Protein AF-A0A7V1LM97-F1 (afdb_monomer)

Solvent-accessible surface area (backbone atoms only — not comparable to full-atom values): 8841 Å² total; per-residue (Å²): 133,89,56,65,65,60,53,49,49,52,47,46,51,54,52,50,49,54,53,49,52,50,49,50,52,52,53,49,50,51,46,37,63,75,76,40,51,86,74,41,59,56,48,95,75,43,63,69,56,50,53,51,49,52,51,51,48,49,51,51,52,50,50,54,51,50,44,51,70,71,70,64,38,46,67,63,53,52,56,65,37,55,78,76,45,86,55,63,68,59,51,53,49,51,53,54,51,49,54,50,52,53,52,52,51,53,47,57,52,36,51,50,42,44,51,51,28,49,54,49,24,41,35,50,62,40,64,67,62,28,51,53,42,46,50,54,30,50,49,59,51,60,81,59,57,77,76,56,61,62,59,55,50,40,50,56,64,68,78,102

Secondary structure (DSSP, 8-state):
---HHHHHHHHHHHHHHHHHHHHHHHHHHHHHHHH-GGG----S--HHHHHHHHHHHHHHHHHHHHHHHHT--HHHHHHHHHTT---HHHHHHHHHHHHHHHHHHHHHHHHHHHHHHHHHHHHH--HHHHHHHHHHHHHHHHHT---SHHHHHHHHHHH-

Structure (mmCIF, N/CA/C/O backbone):
data_AF-A0A7V1LM97-F1
#
_entry.id   AF-A0A7V1LM97-F1
#
loop_
_atom_site.group_PDB
_atom_site.id
_atom_site.type_symbol
_atom_site.label_at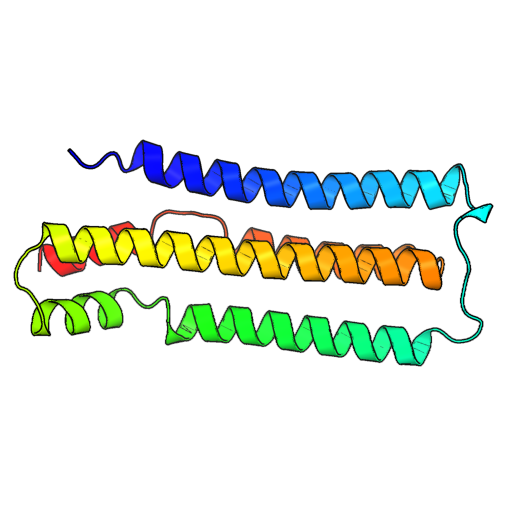om_id
_atom_site.label_alt_id
_atom_site.label_comp_id
_atom_site.label_asym_id
_atom_site.label_entity_id
_atom_site.label_seq_id
_atom_site.pdbx_PDB_ins_code
_atom_site.Cartn_x
_atom_site.Cartn_y
_atom_site.Cartn_z
_atom_site.occupancy
_atom_site.B_iso_or_equiv
_atom_site.auth_seq_id
_atom_site.auth_comp_id
_atom_site.auth_asym_id
_atom_site.auth_atom_id
_atom_site.pdbx_PDB_model_num
ATOM 1 N N . MET A 1 1 ? -9.731 12.724 25.820 1.00 49.16 1 MET A N 1
ATOM 2 C CA . MET A 1 1 ? -10.789 12.895 24.800 1.00 49.16 1 MET A CA 1
ATOM 3 C C . MET A 1 1 ? -10.269 12.288 23.500 1.00 49.16 1 MET A C 1
ATOM 5 O O . MET A 1 1 ? -9.152 12.608 23.120 1.00 49.16 1 MET A O 1
ATOM 9 N N . TYR A 1 2 ? -10.975 11.323 22.906 1.00 61.53 2 TYR A N 1
ATOM 10 C CA . TYR A 1 2 ? -10.556 10.663 21.659 1.00 61.53 2 TYR A CA 1
ATOM 11 C C . TYR A 1 2 ? -10.759 11.611 20.481 1.00 61.53 2 TYR A C 1
ATOM 13 O O . TYR A 1 2 ? -11.885 12.041 20.242 1.00 61.53 2 TYR A O 1
ATOM 21 N N . ASP A 1 3 ? -9.689 11.907 19.745 1.00 75.56 3 ASP A N 1
ATOM 22 C CA . ASP A 1 3 ? -9.786 12.684 18.514 1.00 75.56 3 ASP A CA 1
ATOM 23 C C . ASP A 1 3 ? -9.753 11.752 17.292 1.00 75.56 3 ASP A C 1
ATOM 25 O O . ASP A 1 3 ? -8.707 11.458 16.703 1.00 75.56 3 ASP A O 1
ATOM 29 N N . ARG A 1 4 ? -10.945 11.261 16.925 1.00 76.81 4 ARG A N 1
ATOM 30 C CA . ARG A 1 4 ? -11.205 10.474 15.706 1.00 76.81 4 ARG A CA 1
ATOM 31 C C . ARG A 1 4 ? -10.601 11.130 14.473 1.00 76.81 4 ARG A C 1
ATOM 33 O O . ARG A 1 4 ? -10.035 10.457 13.610 1.00 76.81 4 ARG A O 1
ATOM 40 N N . SER A 1 5 ? -10.752 12.450 14.394 1.00 81.88 5 SER A N 1
ATOM 41 C CA . SER A 1 5 ? -10.350 13.233 13.236 1.00 81.88 5 SER A CA 1
ATOM 42 C C . SER A 1 5 ? -8.830 13.227 13.090 1.00 81.88 5 SER A C 1
ATOM 44 O O . SER A 1 5 ? -8.327 12.972 11.995 1.00 81.88 5 SER A O 1
ATOM 46 N N . ALA A 1 6 ? -8.099 13.360 14.202 1.00 84.50 6 ALA A N 1
ATOM 47 C CA . ALA A 1 6 ? -6.645 13.269 14.224 1.00 84.50 6 ALA A CA 1
ATOM 48 C C . ALA A 1 6 ? -6.146 11.878 13.808 1.00 84.50 6 ALA A C 1
ATOM 50 O O . ALA A 1 6 ? -5.217 11.774 13.006 1.00 84.50 6 ALA A O 1
ATOM 51 N N . TYR A 1 7 ? -6.783 10.804 14.287 1.00 83.12 7 TYR A N 1
ATOM 52 C CA . TYR A 1 7 ? -6.413 9.436 13.910 1.00 83.12 7 TYR A CA 1
ATOM 53 C C . TYR A 1 7 ? -6.595 9.176 12.408 1.00 83.12 7 TYR A C 1
ATOM 55 O O . TYR A 1 7 ? -5.677 8.702 11.738 1.00 83.12 7 TYR A O 1
ATOM 63 N N . ILE A 1 8 ? -7.764 9.516 11.854 1.00 84.25 8 ILE A N 1
ATOM 64 C CA . ILE A 1 8 ? -8.043 9.322 10.424 1.00 84.25 8 ILE A CA 1
ATOM 65 C C . ILE A 1 8 ? -7.116 10.201 9.578 1.00 84.25 8 ILE A C 1
ATOM 67 O O . ILE A 1 8 ? -6.603 9.744 8.557 1.00 84.25 8 ILE A O 1
ATOM 71 N N . ARG A 1 9 ? -6.847 11.437 10.015 1.00 87.75 9 ARG A N 1
ATOM 72 C CA . ARG A 1 9 ? -5.894 12.334 9.352 1.00 87.75 9 ARG A CA 1
ATOM 73 C C . ARG A 1 9 ? -4.495 11.723 9.299 1.00 87.75 9 ARG A C 1
ATOM 75 O O . ARG A 1 9 ? -3.893 11.730 8.232 1.00 87.75 9 ARG A O 1
ATOM 82 N N . GLN A 1 10 ? -4.004 11.147 10.398 1.00 85.94 10 GLN A N 1
ATOM 83 C CA . GLN A 1 10 ? -2.716 10.444 10.423 1.00 85.94 10 GLN A CA 1
ATOM 84 C C . GLN A 1 10 ? -2.682 9.276 9.431 1.00 85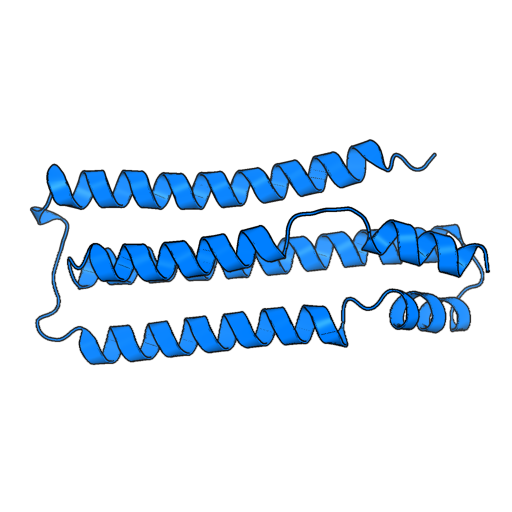.94 10 GLN A C 1
ATOM 86 O O . GLN A 1 10 ? -1.728 9.156 8.668 1.00 85.94 10 GLN A O 1
ATOM 91 N N . LEU A 1 11 ? -3.730 8.447 9.382 1.00 85.00 11 LEU A N 1
ATOM 92 C CA . LEU A 1 11 ? -3.780 7.333 8.430 1.00 85.00 11 LEU A CA 1
ATOM 93 C C . LEU A 1 11 ? -3.816 7.803 6.972 1.00 85.00 11 LEU A C 1
ATOM 95 O O . LEU A 1 11 ? -3.178 7.187 6.123 1.00 85.00 11 LEU A O 1
ATOM 99 N N . ARG A 1 12 ? -4.533 8.894 6.676 1.00 87.94 12 ARG A N 1
ATOM 100 C CA . ARG A 1 12 ? -4.557 9.495 5.334 1.00 87.94 12 ARG A CA 1
ATOM 101 C C . ARG A 1 12 ? -3.211 10.097 4.945 1.00 87.94 12 ARG A C 1
ATOM 103 O O . ARG A 1 12 ? -2.837 9.978 3.787 1.00 87.94 12 ARG A O 1
ATOM 110 N N . LEU A 1 13 ? -2.487 10.704 5.887 1.00 88.56 13 LEU A N 1
ATOM 111 C CA . LEU A 1 13 ? -1.126 11.195 5.649 1.00 88.56 13 LEU A CA 1
ATOM 112 C C . LEU A 1 13 ? -0.177 10.045 5.317 1.00 88.56 13 LEU A C 1
ATOM 114 O O . LEU A 1 13 ? 0.545 10.136 4.331 1.00 88.56 13 LEU A O 1
ATOM 118 N N . ILE A 1 14 ? -0.229 8.950 6.086 1.00 85.25 14 ILE A N 1
ATOM 119 C CA . ILE A 1 14 ? 0.551 7.743 5.787 1.00 85.25 14 ILE A CA 1
ATOM 120 C C . ILE A 1 14 ? 0.177 7.233 4.398 1.00 85.25 14 ILE A C 1
ATOM 122 O O . ILE A 1 14 ? 1.055 7.093 3.566 1.00 85.25 14 ILE A O 1
ATOM 126 N N . TRP A 1 15 ? -1.114 7.035 4.112 1.00 88.25 15 TRP A N 1
ATOM 127 C CA . TRP A 1 15 ? -1.592 6.582 2.800 1.00 88.25 15 TRP A CA 1
ATOM 128 C C . TRP A 1 15 ? -1.111 7.481 1.649 1.00 88.25 15 TRP A C 1
ATOM 130 O O . TRP A 1 15 ? -0.649 6.980 0.627 1.00 88.25 15 TRP A O 1
ATOM 140 N N . GLY A 1 16 ? -1.170 8.803 1.832 1.00 89.31 16 GLY A N 1
ATOM 141 C CA . GLY A 1 16 ? -0.698 9.781 0.853 1.00 89.31 16 GLY A CA 1
ATOM 142 C C . GLY A 1 16 ? 0.812 9.723 0.632 1.00 89.31 16 GLY A C 1
ATOM 143 O O . GLY A 1 16 ? 1.253 9.883 -0.501 1.00 89.31 16 GLY A O 1
ATOM 144 N N . ALA A 1 17 ? 1.596 9.433 1.675 1.00 87.25 17 ALA A N 1
ATOM 145 C CA . ALA A 1 17 ? 3.035 9.222 1.545 1.00 87.25 17 ALA A CA 1
ATOM 146 C C . ALA A 1 17 ? 3.348 8.008 0.657 1.00 87.25 17 ALA A C 1
ATOM 148 O O . ALA A 1 17 ? 4.184 8.122 -0.229 1.00 87.25 17 ALA A O 1
ATOM 149 N N . ILE A 1 18 ? 2.617 6.896 0.808 1.00 85.00 18 ILE A N 1
ATOM 150 C CA . ILE A 1 18 ? 2.788 5.702 -0.047 1.00 85.00 18 ILE A CA 1
ATOM 151 C C . ILE A 1 18 ? 2.485 6.032 -1.509 1.00 85.00 18 ILE A C 1
ATOM 153 O O . ILE A 1 18 ? 3.233 5.666 -2.414 1.00 85.00 18 ILE A O 1
ATOM 157 N N . LEU A 1 19 ? 1.374 6.739 -1.744 1.00 89.00 19 LEU A N 1
ATOM 158 C CA . LEU A 1 19 ? 0.995 7.164 -3.087 1.00 89.00 19 LEU A CA 1
ATOM 159 C C . LEU A 1 19 ? 2.080 8.058 -3.698 1.00 89.00 19 LEU A C 1
ATOM 161 O O . LEU A 1 19 ? 2.421 7.900 -4.867 1.00 89.00 19 LEU A O 1
ATOM 165 N N . PHE A 1 20 ? 2.643 8.970 -2.904 1.00 90.88 20 PHE A N 1
ATOM 166 C CA . PHE A 1 20 ? 3.736 9.832 -3.333 1.00 90.88 20 PHE A CA 1
ATOM 167 C C . PHE A 1 20 ? 5.001 9.039 -3.689 1.00 90.88 20 PHE A C 1
ATOM 169 O O . PHE A 1 20 ? 5.602 9.320 -4.727 1.00 90.88 20 PHE A O 1
ATOM 176 N N . THR A 1 21 ? 5.384 8.026 -2.900 1.00 88.56 21 THR A N 1
ATOM 177 C CA . THR A 1 21 ? 6.529 7.161 -3.230 1.00 88.56 21 THR A CA 1
ATOM 178 C C . THR A 1 21 ? 6.298 6.434 -4.552 1.00 88.56 21 THR A C 1
ATOM 180 O O . THR A 1 21 ? 7.155 6.472 -5.433 1.00 88.56 21 THR A O 1
ATOM 183 N N . MET A 1 22 ? 5.112 5.845 -4.744 1.00 87.94 22 MET A N 1
ATOM 184 C CA . MET A 1 22 ? 4.756 5.168 -5.994 1.00 87.94 22 MET A CA 1
ATOM 185 C C . MET A 1 22 ? 4.805 6.111 -7.198 1.00 87.94 22 MET A C 1
ATOM 187 O O . MET A 1 22 ? 5.396 5.770 -8.219 1.00 87.94 22 MET A O 1
ATOM 191 N N . LEU A 1 23 ? 4.237 7.313 -7.081 1.00 91.38 23 LEU A N 1
ATOM 192 C CA . LEU A 1 23 ? 4.295 8.321 -8.143 1.00 91.38 23 LEU A CA 1
ATOM 193 C C . LEU A 1 23 ? 5.736 8.742 -8.446 1.00 91.38 23 LEU A C 1
ATOM 195 O O . LEU A 1 23 ? 6.101 8.876 -9.612 1.00 91.38 23 LEU A O 1
ATOM 199 N N . SER A 1 24 ? 6.566 8.897 -7.415 1.00 91.75 24 SER A N 1
ATOM 200 C CA . SER A 1 24 ? 7.984 9.230 -7.574 1.00 91.75 24 SER A CA 1
ATOM 201 C C . SER A 1 24 ? 8.737 8.135 -8.328 1.00 91.75 24 SER A C 1
ATOM 203 O O . SER A 1 24 ? 9.514 8.451 -9.225 1.00 91.75 24 SER A O 1
ATOM 205 N N . LEU A 1 25 ? 8.459 6.857 -8.043 1.00 91.56 25 LEU A N 1
ATOM 206 C CA . LEU A 1 25 ? 9.027 5.730 -8.792 1.00 91.56 25 LEU A CA 1
ATOM 207 C C . LEU A 1 25 ? 8.588 5.736 -10.260 1.00 91.56 25 LEU A C 1
ATOM 209 O O . LEU A 1 25 ? 9.410 5.462 -11.132 1.00 91.56 25 LEU A O 1
ATOM 213 N N . VAL A 1 26 ? 7.332 6.089 -10.559 1.00 92.12 26 VAL A N 1
ATOM 214 C CA . VAL A 1 26 ? 6.864 6.231 -11.950 1.00 92.12 26 VAL A CA 1
ATOM 215 C C . VAL A 1 26 ? 7.624 7.338 -12.668 1.00 92.12 26 VAL A C 1
ATOM 217 O O . VAL A 1 26 ? 8.171 7.103 -13.744 1.00 92.12 26 VAL A O 1
ATOM 220 N N . VAL A 1 27 ? 7.696 8.529 -12.069 1.00 93.00 27 VAL A N 1
ATOM 221 C CA . VAL A 1 27 ? 8.414 9.670 -12.655 1.00 93.00 27 VAL A CA 1
ATOM 222 C C . VAL A 1 27 ? 9.880 9.314 -12.880 1.00 93.00 27 VAL A C 1
ATOM 224 O O . VAL A 1 27 ? 10.403 9.538 -13.968 1.00 93.00 27 VAL A O 1
ATOM 227 N N . PHE A 1 28 ? 10.530 8.706 -11.889 1.00 93.12 28 PHE A N 1
ATOM 228 C CA . PHE A 1 28 ? 11.932 8.319 -11.985 1.00 93.12 28 PHE A CA 1
ATOM 229 C C . PHE A 1 28 ? 12.171 7.267 -13.077 1.00 93.12 28 PHE A C 1
ATOM 231 O O . PHE A 1 28 ? 13.111 7.399 -13.857 1.00 93.12 28 PHE A O 1
ATOM 238 N N . SER A 1 29 ? 11.280 6.281 -13.207 1.00 91.19 29 SER A N 1
ATOM 239 C CA . SER A 1 29 ? 11.355 5.267 -14.270 1.00 91.19 29 SER A CA 1
ATOM 240 C C . SER A 1 29 ? 11.217 5.881 -15.660 1.00 91.19 29 SER A C 1
ATOM 242 O O . SER A 1 29 ? 11.968 5.528 -16.563 1.00 91.19 29 SER A O 1
ATOM 244 N N . LEU A 1 30 ? 10.302 6.841 -15.833 1.00 92.62 30 LEU A N 1
ATOM 245 C CA . LEU A 1 30 ? 10.137 7.564 -17.096 1.00 92.62 30 LEU A CA 1
ATOM 246 C C . LEU A 1 30 ? 11.374 8.406 -17.432 1.00 92.62 30 LEU A C 1
ATOM 248 O O . LEU A 1 30 ? 11.814 8.407 -18.578 1.00 92.62 30 LEU A O 1
ATOM 252 N N . VAL A 1 31 ? 11.959 9.092 -16.444 1.00 92.88 31 VAL A N 1
ATOM 253 C CA . VAL A 1 31 ? 13.201 9.857 -16.636 1.00 92.88 31 VAL A CA 1
ATOM 254 C C . VAL A 1 31 ? 14.339 8.936 -17.071 1.00 92.88 31 VAL A C 1
ATOM 256 O O . VAL A 1 31 ? 15.012 9.243 -18.051 1.00 92.88 31 VAL A O 1
ATOM 259 N N . ILE A 1 32 ? 14.520 7.791 -16.407 1.00 92.12 32 ILE A N 1
ATOM 260 C CA . ILE A 1 32 ? 15.521 6.795 -16.810 1.00 92.12 32 ILE A CA 1
ATOM 261 C C . ILE A 1 32 ? 15.254 6.326 -18.244 1.00 92.12 32 ILE A C 1
ATOM 263 O O . ILE A 1 32 ? 16.155 6.368 -19.074 1.00 92.12 32 ILE A O 1
ATOM 267 N N . PHE A 1 33 ? 14.015 5.949 -18.564 1.00 90.94 33 PHE A N 1
ATOM 268 C CA . PHE A 1 33 ? 13.667 5.400 -19.875 1.00 90.94 33 PHE A CA 1
ATOM 269 C C . PHE A 1 33 ? 13.906 6.376 -21.034 1.00 90.94 33 PHE A C 1
ATOM 271 O O . PHE A 1 33 ? 14.423 5.977 -22.074 1.00 90.94 33 PHE A O 1
ATOM 278 N N . TYR A 1 34 ? 13.530 7.648 -20.870 1.00 91.69 34 TYR A N 1
ATOM 279 C CA . TYR A 1 34 ? 13.577 8.630 -21.958 1.00 91.69 34 TYR A CA 1
A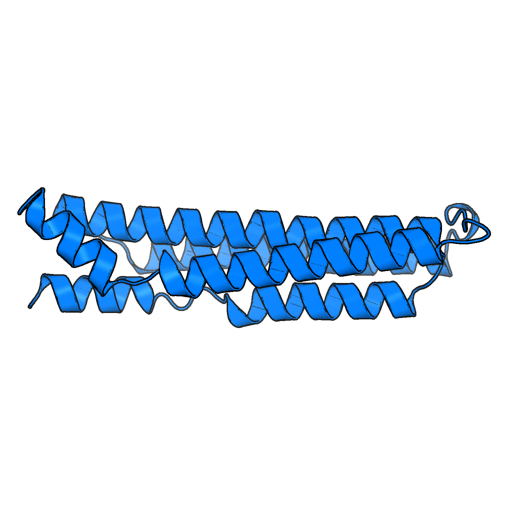TOM 280 C C . TYR A 1 34 ? 14.851 9.477 -21.989 1.00 91.69 34 TYR A C 1
ATOM 282 O O . TYR A 1 34 ? 15.261 9.897 -23.068 1.00 91.69 34 TYR A O 1
ATOM 290 N N . ALA A 1 35 ? 15.458 9.771 -20.836 1.00 91.25 35 ALA A N 1
ATOM 291 C CA . ALA A 1 35 ? 16.578 10.710 -20.743 1.00 91.25 35 ALA A CA 1
ATOM 292 C C . ALA A 1 35 ? 17.924 10.039 -20.443 1.00 91.25 35 ALA A C 1
ATOM 294 O O . ALA A 1 35 ? 18.961 10.612 -20.768 1.00 91.25 35 ALA A O 1
ATOM 295 N N . GLN A 1 36 ? 17.930 8.858 -19.817 1.00 89.75 36 GLN A N 1
ATOM 296 C CA . GLN A 1 36 ? 19.154 8.148 -19.424 1.00 89.75 36 GLN A CA 1
ATOM 297 C C . GLN A 1 36 ? 19.039 6.634 -19.680 1.00 89.75 36 GLN A C 1
ATOM 299 O O . GLN A 1 36 ? 19.190 5.842 -18.744 1.00 89.75 36 GLN A O 1
ATOM 304 N N . PRO A 1 37 ? 18.775 6.208 -20.932 1.00 86.19 37 PRO A N 1
ATOM 305 C CA . PRO A 1 37 ? 18.546 4.798 -21.249 1.00 86.19 37 PRO A CA 1
ATOM 306 C C . PRO A 1 37 ? 19.762 3.916 -20.939 1.00 86.19 37 PRO A C 1
ATOM 308 O O . PRO A 1 37 ? 19.592 2.738 -20.648 1.00 86.19 37 PRO A O 1
ATOM 311 N N . ASP A 1 38 ? 20.968 4.491 -20.910 1.00 85.81 38 ASP A N 1
ATOM 312 C CA . ASP A 1 38 ? 22.217 3.794 -20.574 1.00 85.81 38 ASP A CA 1
ATOM 313 C C . ASP A 1 38 ? 22.236 3.225 -19.140 1.00 85.81 38 ASP A C 1
ATOM 315 O O . ASP A 1 38 ? 23.044 2.352 -18.827 1.00 85.81 38 ASP A O 1
ATOM 319 N N . LEU A 1 39 ? 21.355 3.706 -18.252 1.00 81.75 39 LEU A N 1
ATOM 320 C CA . LEU A 1 39 ? 21.180 3.159 -16.901 1.00 81.75 39 LEU A CA 1
ATOM 321 C C . LEU A 1 39 ? 20.368 1.856 -16.882 1.00 81.75 39 LEU A C 1
ATOM 323 O O . LEU A 1 39 ? 20.366 1.152 -15.870 1.00 81.75 39 LEU A O 1
ATOM 327 N N . ILE A 1 40 ? 19.664 1.537 -17.970 1.00 83.69 40 ILE A N 1
ATOM 328 C CA . ILE A 1 40 ? 18.936 0.281 -18.124 1.00 83.69 40 ILE A CA 1
ATOM 329 C C . ILE A 1 40 ? 19.942 -0.772 -18.580 1.00 83.69 40 ILE A C 1
ATOM 331 O O . ILE A 1 40 ? 20.541 -0.654 -19.646 1.00 83.69 40 ILE A O 1
ATOM 335 N N . ASN A 1 41 ? 20.109 -1.824 -17.782 1.00 77.94 41 ASN A N 1
ATOM 336 C CA . ASN A 1 41 ? 20.999 -2.934 -18.108 1.00 77.94 41 ASN A CA 1
ATOM 337 C C . ASN A 1 41 ? 20.161 -4.201 -18.316 1.00 77.94 41 ASN A C 1
ATOM 339 O O . ASN A 1 41 ? 19.982 -4.977 -17.370 1.00 77.94 41 ASN A O 1
ATOM 343 N N . PRO A 1 42 ? 19.570 -4.377 -19.515 1.00 78.62 42 PRO A N 1
ATOM 344 C CA . PRO A 1 42 ? 18.630 -5.451 -19.755 1.00 78.62 42 PRO A CA 1
ATOM 345 C C . PRO A 1 42 ? 19.346 -6.800 -19.693 1.00 78.62 42 PRO A C 1
ATOM 347 O O . PRO A 1 42 ? 20.264 -7.086 -20.464 1.00 78.62 42 PRO A O 1
ATOM 350 N N . LEU A 1 43 ? 18.898 -7.658 -18.783 1.00 79.88 43 LEU A N 1
ATOM 351 C CA . LEU A 1 43 ? 19.296 -9.057 -18.763 1.00 79.88 43 LEU A CA 1
ATOM 352 C C . LEU A 1 43 ? 18.767 -9.737 -20.032 1.00 79.88 43 LEU A C 1
ATOM 354 O O . LEU A 1 43 ? 17.589 -9.607 -20.368 1.00 79.88 43 LEU A O 1
ATOM 358 N N . GLY A 1 44 ? 19.630 -10.498 -20.714 1.00 73.81 44 GLY A N 1
ATOM 359 C CA . GLY A 1 44 ? 19.276 -11.193 -21.959 1.00 73.81 44 GLY A CA 1
ATOM 360 C C . GLY A 1 44 ? 18.106 -12.178 -21.820 1.00 73.81 44 GLY A C 1
ATOM 361 O O . GLY A 1 44 ? 17.396 -12.414 -22.792 1.00 73.81 44 GLY A O 1
ATOM 362 N N . ASP A 1 45 ? 17.863 -12.700 -20.613 1.00 81.25 45 ASP A N 1
ATOM 363 C CA . ASP A 1 45 ? 16.641 -13.431 -20.271 1.00 81.25 45 ASP A CA 1
ATOM 364 C C . ASP A 1 45 ? 16.155 -13.048 -18.864 1.00 81.25 45 ASP A C 1
ATOM 366 O O . ASP A 1 45 ? 16.680 -13.506 -17.848 1.00 81.25 45 ASP A O 1
ATOM 370 N N . TYR A 1 46 ? 15.142 -12.181 -18.804 1.00 81.69 46 TYR A N 1
ATOM 371 C CA . TYR A 1 46 ? 14.508 -11.745 -17.557 1.00 81.69 46 TYR A CA 1
ATOM 372 C C . TYR A 1 46 ? 13.224 -12.524 -17.233 1.00 81.69 46 TYR A C 1
ATOM 374 O O . TYR A 1 46 ? 12.580 -12.234 -16.228 1.00 81.69 46 TYR A O 1
ATOM 382 N N . ARG A 1 47 ? 12.824 -13.518 -18.043 1.00 84.19 47 ARG A N 1
ATOM 383 C CA . ARG A 1 47 ? 11.524 -14.199 -17.889 1.00 84.19 47 ARG A CA 1
ATOM 384 C C . ARG A 1 47 ? 11.406 -14.964 -16.577 1.00 84.19 47 ARG A C 1
ATOM 386 O O . ARG A 1 47 ? 10.362 -14.917 -15.934 1.00 84.19 47 ARG A O 1
ATOM 393 N N . LEU A 1 48 ? 12.475 -15.647 -16.166 1.00 84.38 48 LEU A N 1
ATOM 394 C CA . LEU A 1 48 ? 12.519 -16.342 -14.875 1.00 84.38 48 LEU A CA 1
ATOM 395 C C . LEU A 1 48 ? 12.433 -15.356 -13.703 1.00 84.38 48 LEU A C 1
ATOM 397 O O . LEU A 1 48 ? 11.754 -15.630 -12.714 1.00 84.38 48 LEU A O 1
ATOM 401 N N . LEU A 1 49 ? 13.091 -14.198 -13.828 1.00 82.81 49 LEU A N 1
ATOM 402 C CA . LEU A 1 49 ? 13.030 -13.138 -12.825 1.00 82.81 49 LEU A CA 1
ATOM 403 C C . LEU A 1 49 ? 11.618 -12.546 -12.738 1.00 82.81 49 LEU A C 1
ATOM 405 O O . LEU A 1 49 ? 11.091 -12.420 -11.637 1.00 82.81 49 LEU A O 1
ATOM 409 N N . ASP A 1 50 ? 10.990 -12.242 -13.876 1.00 83.25 50 ASP A N 1
ATOM 410 C CA . ASP A 1 50 ? 9.610 -11.752 -13.938 1.00 83.25 50 ASP A CA 1
ATOM 411 C C . ASP A 1 50 ? 8.629 -12.756 -13.322 1.00 83.25 50 ASP A C 1
ATOM 413 O O . ASP A 1 50 ? 7.862 -12.394 -12.436 1.00 83.25 50 ASP A O 1
ATOM 417 N N . GLN A 1 51 ? 8.712 -14.042 -13.677 1.00 86.69 51 GLN A N 1
ATOM 418 C CA . GLN A 1 51 ? 7.885 -15.083 -13.054 1.00 86.69 51 GLN A CA 1
ATOM 419 C C . GLN A 1 51 ? 8.091 -15.164 -11.534 1.00 86.69 51 GLN A C 1
ATOM 421 O O . GLN A 1 51 ? 7.120 -15.295 -10.780 1.00 86.69 51 GLN A O 1
ATOM 426 N N . GLY A 1 52 ? 9.340 -15.062 -11.070 1.00 85.31 52 GLY A N 1
ATOM 427 C CA . GLY A 1 52 ? 9.670 -15.029 -9.646 1.00 85.31 52 GLY A CA 1
ATOM 428 C C . GLY A 1 52 ? 9.053 -13.823 -8.933 1.00 85.31 52 GLY A C 1
ATOM 429 O O . GLY A 1 52 ? 8.423 -13.980 -7.884 1.00 85.31 52 GLY A O 1
ATOM 430 N N . ILE A 1 53 ? 9.169 -12.630 -9.522 1.00 85.81 53 ILE A N 1
ATOM 431 C CA . ILE A 1 53 ? 8.599 -11.394 -8.974 1.00 85.81 53 ILE A CA 1
ATOM 432 C C . ILE A 1 53 ? 7.071 -11.431 -9.007 1.00 85.81 53 ILE A C 1
ATOM 434 O O . ILE A 1 53 ? 6.445 -11.129 -7.992 1.00 85.81 53 ILE A O 1
ATOM 438 N N . MET A 1 54 ? 6.454 -11.876 -10.101 1.00 84.81 54 MET A N 1
ATOM 439 C CA . MET A 1 54 ? 5.003 -12.024 -10.203 1.00 84.81 54 MET A CA 1
ATOM 440 C C . MET A 1 54 ? 4.465 -12.970 -9.129 1.00 84.81 54 MET A C 1
ATOM 442 O O . MET A 1 54 ? 3.479 -12.659 -8.459 1.00 84.81 54 MET A O 1
ATOM 446 N N . THR A 1 55 ? 5.150 -14.094 -8.906 1.00 86.75 55 THR A N 1
ATOM 447 C CA . THR A 1 55 ? 4.805 -15.046 -7.843 1.00 86.75 55 THR A CA 1
ATOM 448 C C . THR A 1 55 ? 4.912 -14.394 -6.464 1.00 86.75 55 THR A C 1
ATOM 450 O O . THR A 1 55 ? 4.000 -14.529 -5.648 1.00 86.75 55 THR A O 1
ATOM 453 N N . ALA A 1 56 ? 5.979 -13.634 -6.204 1.00 84.75 56 ALA A N 1
ATOM 454 C CA . ALA A 1 56 ? 6.145 -12.904 -4.949 1.00 84.75 56 ALA A CA 1
ATOM 455 C C . ALA A 1 56 ? 5.036 -11.858 -4.735 1.00 84.75 56 ALA A C 1
ATOM 457 O O . ALA A 1 56 ? 4.445 -11.803 -3.656 1.00 84.75 56 ALA A O 1
ATOM 458 N N . VAL A 1 57 ? 4.693 -11.078 -5.766 1.00 84.38 57 VAL A N 1
ATOM 459 C CA . VAL A 1 57 ? 3.601 -10.091 -5.730 1.00 84.38 57 VAL A CA 1
ATOM 460 C C . VAL A 1 57 ? 2.256 -10.772 -5.466 1.00 84.38 57 VAL A C 1
ATOM 462 O O . VAL A 1 57 ? 1.474 -10.287 -4.646 1.00 84.38 57 VAL A O 1
ATOM 465 N N . LEU A 1 58 ? 1.998 -11.927 -6.087 1.00 85.06 58 LEU A N 1
ATOM 466 C CA . LEU A 1 58 ? 0.787 -12.713 -5.852 1.00 85.06 58 LEU A CA 1
ATOM 467 C C . LEU A 1 58 ? 0.705 -13.202 -4.398 1.00 85.06 58 LEU A C 1
ATOM 469 O O . LEU A 1 58 ? -0.335 -13.054 -3.755 1.00 85.06 58 LEU A O 1
ATOM 473 N N . ILE A 1 59 ? 1.803 -13.738 -3.855 1.00 86.94 59 ILE A N 1
ATOM 474 C CA . ILE A 1 59 ? 1.887 -14.168 -2.451 1.00 86.94 59 ILE A CA 1
ATOM 475 C C . ILE A 1 59 ? 1.608 -12.983 -1.523 1.00 86.94 59 ILE A C 1
ATOM 477 O O . ILE A 1 59 ? 0.789 -13.099 -0.611 1.00 86.94 59 ILE A O 1
ATOM 481 N N . VAL A 1 60 ? 2.228 -11.828 -1.778 1.00 83.88 60 VAL A N 1
ATOM 482 C CA . VAL A 1 60 ? 1.995 -10.600 -1.008 1.00 83.88 60 VAL A CA 1
ATOM 483 C C . VAL A 1 60 ? 0.519 -10.197 -1.052 1.00 83.88 60 VAL A C 1
ATOM 485 O O . VAL A 1 60 ? -0.076 -9.938 -0.003 1.00 83.88 60 VAL A O 1
ATOM 488 N N . ALA A 1 61 ? -0.110 -10.203 -2.228 1.00 81.06 61 ALA A N 1
ATOM 489 C CA . ALA A 1 61 ? -1.525 -9.872 -2.377 1.00 81.06 61 ALA A CA 1
ATOM 490 C C . ALA A 1 61 ? -2.438 -10.843 -1.602 1.00 81.06 61 ALA A C 1
ATOM 492 O O . ALA A 1 61 ? -3.360 -10.407 -0.903 1.00 81.06 61 ALA A O 1
ATOM 493 N N . ILE A 1 62 ? -2.152 -12.150 -1.656 1.00 85.69 62 ILE A N 1
ATOM 494 C CA . ILE A 1 62 ? -2.868 -13.177 -0.884 1.00 85.69 62 ILE A CA 1
ATOM 495 C C . ILE A 1 62 ? -2.712 -12.924 0.618 1.00 85.69 62 ILE A C 1
ATOM 497 O O . ILE A 1 62 ? -3.701 -12.960 1.352 1.00 85.69 62 ILE A O 1
ATOM 501 N N . VAL A 1 63 ? -1.501 -12.614 1.086 1.00 84.00 63 VAL A N 1
ATOM 502 C CA . VAL A 1 63 ? -1.237 -12.298 2.496 1.00 84.00 63 VAL A CA 1
ATOM 503 C C . VAL A 1 63 ? -2.049 -11.081 2.944 1.00 84.00 63 VAL A C 1
ATOM 505 O O . VAL A 1 63 ? -2.703 -11.146 3.985 1.00 84.00 63 VAL A O 1
ATOM 508 N N . ILE A 1 64 ? -2.103 -10.004 2.152 1.00 81.12 64 ILE A N 1
ATOM 509 C CA . ILE A 1 64 ? -2.931 -8.819 2.455 1.00 81.12 64 ILE A CA 1
ATOM 510 C C . ILE A 1 64 ? -4.401 -9.210 2.604 1.00 81.12 64 ILE A C 1
ATOM 512 O O . ILE A 1 64 ? -5.067 -8.792 3.558 1.00 81.12 64 ILE A O 1
ATOM 516 N N . PHE A 1 65 ? -4.908 -10.027 1.680 1.00 81.44 65 PHE A N 1
ATOM 517 C CA . PHE A 1 65 ? -6.291 -10.485 1.706 1.00 81.44 65 PHE A CA 1
ATOM 518 C C . PHE A 1 65 ? -6.589 -11.342 2.945 1.00 81.44 65 PHE A C 1
ATOM 520 O O . PHE A 1 65 ? -7.592 -11.120 3.628 1.00 81.44 65 PHE A O 1
ATOM 527 N N . LEU A 1 66 ? -5.695 -12.273 3.290 1.00 84.56 66 LEU A N 1
ATOM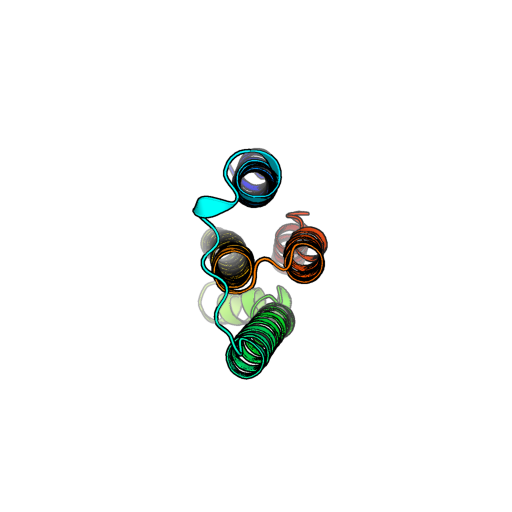 528 C CA . LEU A 1 66 ? -5.820 -13.119 4.477 1.00 84.56 66 LEU A CA 1
ATOM 529 C C . LEU A 1 66 ? -5.769 -12.303 5.772 1.00 84.56 66 LEU A C 1
ATOM 531 O O . LEU A 1 66 ? -6.598 -12.520 6.656 1.00 84.56 66 LEU A O 1
ATOM 535 N N . ILE A 1 67 ? -4.858 -11.331 5.879 1.00 80.31 67 ILE A N 1
ATOM 536 C CA . ILE A 1 67 ? -4.771 -10.430 7.038 1.00 80.31 67 ILE A CA 1
ATOM 537 C C . ILE A 1 67 ? -6.074 -9.637 7.183 1.00 80.31 67 ILE A C 1
ATOM 539 O O . ILE A 1 67 ? -6.657 -9.604 8.270 1.00 80.31 67 ILE A O 1
ATOM 543 N N . LYS A 1 68 ? -6.577 -9.056 6.087 1.00 78.19 68 LYS A N 1
ATOM 544 C CA . LYS A 1 68 ? -7.837 -8.298 6.084 1.00 78.19 68 LYS A CA 1
ATOM 545 C C . LYS A 1 68 ? -9.021 -9.158 6.528 1.00 78.19 68 LYS A C 1
ATOM 547 O O . LYS A 1 68 ? -9.831 -8.709 7.332 1.00 78.19 68 LYS A O 1
ATOM 552 N N . ARG A 1 69 ? -9.111 -10.398 6.037 1.00 76.50 69 ARG A N 1
ATOM 553 C CA . ARG A 1 69 ? -10.235 -11.305 6.313 1.00 76.50 69 ARG A CA 1
ATOM 554 C C . ARG A 1 69 ? -10.186 -11.934 7.707 1.00 76.50 69 ARG A C 1
ATOM 556 O O . ARG A 1 69 ? -11.235 -12.125 8.315 1.00 76.50 69 ARG A O 1
ATOM 563 N N . ASN A 1 70 ? -9.000 -12.283 8.206 1.00 75.88 70 ASN A N 1
ATOM 564 C CA . ASN A 1 70 ? -8.869 -13.079 9.430 1.00 75.88 70 ASN A CA 1
ATOM 565 C C . ASN A 1 70 ? -8.502 -12.256 10.663 1.00 75.88 70 ASN A C 1
ATOM 567 O O . ASN A 1 70 ? -9.000 -12.557 11.749 1.00 75.88 70 ASN A O 1
ATOM 571 N N . LEU A 1 71 ? -7.638 -11.250 10.506 1.00 70.88 71 LEU A N 1
ATOM 572 C CA . LEU A 1 71 ? -7.078 -10.484 11.622 1.00 70.88 71 LEU A CA 1
ATOM 573 C C . LEU A 1 71 ? -7.775 -9.138 11.810 1.00 70.88 71 LEU A C 1
ATOM 575 O O . LEU A 1 71 ? -7.875 -8.662 12.935 1.00 70.88 71 LEU A O 1
ATOM 579 N N . PHE A 1 72 ? -8.295 -8.540 10.738 1.00 78.75 72 PHE A N 1
ATOM 580 C CA . PHE A 1 72 ? -8.940 -7.228 10.785 1.00 78.75 72 PHE A CA 1
ATOM 581 C C . PHE A 1 72 ? -10.469 -7.312 10.914 1.00 78.75 72 PHE A C 1
ATOM 583 O O . PHE A 1 72 ? -11.214 -6.658 10.186 1.00 78.75 72 PHE A O 1
ATOM 590 N N . VAL A 1 73 ? -10.945 -8.132 11.859 1.00 83.94 73 VAL A N 1
ATOM 591 C CA . VAL A 1 73 ? -12.378 -8.330 12.133 1.00 83.94 73 VAL A CA 1
ATOM 592 C C . VAL A 1 73 ? -12.744 -7.675 13.474 1.00 83.94 73 VAL A C 1
ATOM 594 O O . VAL A 1 73 ? -12.326 -8.190 14.515 1.00 83.94 73 VAL A O 1
ATOM 597 N N . PRO A 1 74 ? -13.529 -6.575 13.478 1.00 81.25 74 PRO A N 1
ATOM 598 C CA . PRO A 1 74 ? -13.913 -5.850 14.695 1.00 81.25 74 PRO A CA 1
ATOM 599 C C . PRO A 1 74 ? -14.512 -6.755 15.772 1.00 81.25 74 PRO A C 1
ATOM 601 O O . PRO A 1 74 ? -14.111 -6.688 16.929 1.00 81.25 74 PRO A O 1
ATOM 604 N N . GLU A 1 75 ? -15.419 -7.648 15.371 1.00 85.31 75 GLU A N 1
ATOM 605 C CA . GLU A 1 75 ? -16.143 -8.564 16.262 1.00 85.31 75 GLU A CA 1
ATOM 606 C C . GLU A 1 75 ? -15.188 -9.491 17.012 1.00 85.31 75 GLU A C 1
ATOM 608 O O . GLU A 1 75 ? -15.230 -9.567 18.236 1.00 85.31 75 GLU A O 1
ATOM 613 N N . LYS A 1 76 ? -14.254 -10.133 16.300 1.00 84.69 76 LYS A N 1
ATOM 614 C CA . LYS A 1 76 ? -13.267 -11.024 16.923 1.00 84.69 76 LYS A CA 1
ATOM 615 C C . LYS A 1 76 ? -12.385 -10.280 17.922 1.00 84.69 76 LYS A C 1
ATOM 617 O O . LYS A 1 76 ? -12.096 -10.812 18.988 1.00 84.69 76 LYS A O 1
ATOM 622 N N . ILE A 1 77 ? -11.964 -9.061 17.583 1.00 85.06 77 ILE A N 1
ATOM 623 C CA . ILE A 1 77 ? -11.069 -8.261 18.426 1.00 85.06 77 ILE A CA 1
ATOM 624 C C . ILE A 1 77 ? -11.795 -7.781 19.681 1.00 85.06 77 ILE A C 1
ATOM 626 O O . ILE A 1 77 ? -11.288 -7.973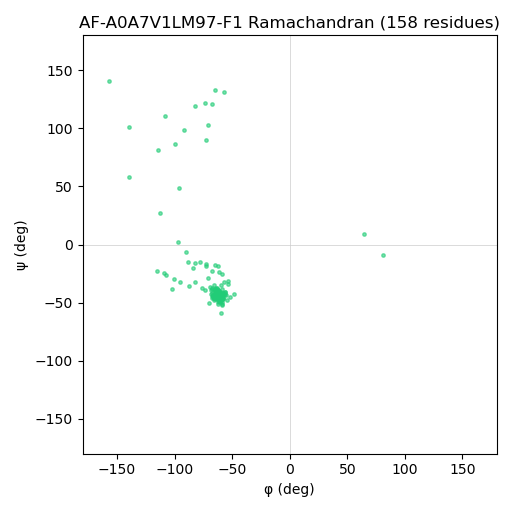 20.783 1.00 85.06 77 ILE A O 1
ATOM 630 N N . VAL A 1 78 ? -12.982 -7.188 19.531 1.00 86.56 78 VAL A N 1
ATOM 631 C CA . VAL A 1 78 ? -13.751 -6.660 20.664 1.00 86.56 78 VAL A CA 1
ATOM 632 C C . VAL A 1 78 ? -14.178 -7.795 21.592 1.00 86.56 78 VAL A C 1
ATOM 634 O O . VAL A 1 78 ? -13.938 -7.697 22.792 1.00 86.56 78 VAL A O 1
ATOM 637 N N . THR A 1 79 ? -14.712 -8.902 21.067 1.00 87.19 79 THR A N 1
ATOM 638 C CA . THR A 1 79 ? -15.131 -10.046 21.892 1.00 87.19 79 THR A CA 1
ATOM 639 C C . THR A 1 79 ? -13.952 -10.684 22.627 1.00 87.19 79 THR A C 1
ATOM 641 O O . THR A 1 79 ? -14.049 -10.940 23.824 1.00 87.19 79 THR A O 1
ATOM 644 N N . ALA A 1 80 ? -12.806 -10.880 21.964 1.00 86.00 80 ALA A N 1
ATOM 645 C CA . ALA A 1 80 ? -11.615 -11.443 22.608 1.00 86.00 80 ALA A CA 1
ATOM 646 C C . ALA A 1 80 ? -10.984 -10.518 23.663 1.00 86.00 80 ALA A C 1
ATOM 648 O O . ALA A 1 80 ? -10.241 -10.984 24.526 1.00 86.00 80 ALA A O 1
ATOM 649 N N . LEU A 1 81 ? -11.229 -9.208 23.583 1.00 86.12 81 LEU A N 1
ATOM 650 C CA . LEU A 1 81 ? -10.767 -8.247 24.582 1.00 86.12 81 LEU A CA 1
ATOM 651 C C . LEU A 1 81 ? -11.764 -8.089 25.732 1.00 86.12 81 LEU A C 1
ATOM 653 O O . LEU A 1 81 ? -11.316 -7.992 26.872 1.00 86.12 81 LEU A O 1
ATOM 657 N N . LYS A 1 82 ? -13.078 -8.151 25.465 1.00 85.56 82 LYS A N 1
ATOM 658 C CA . LYS A 1 82 ? -14.133 -8.166 26.495 1.00 85.56 82 LYS A CA 1
ATOM 659 C C . LYS A 1 82 ? -13.952 -9.335 27.478 1.00 85.56 82 LYS A C 1
ATOM 661 O O . LYS A 1 82 ? -14.212 -9.167 28.660 1.00 85.56 82 LYS A O 1
ATOM 666 N N . THR A 1 83 ? -13.426 -10.485 27.039 1.00 86.31 83 THR A N 1
ATOM 667 C CA . THR A 1 83 ? -13.115 -11.614 27.945 1.00 86.31 83 THR A CA 1
ATOM 668 C C . THR A 1 83 ? -11.900 -11.381 28.848 1.00 86.31 83 THR A C 1
ATOM 670 O O . THR A 1 83 ? -11.719 -12.109 29.820 1.00 86.31 83 THR A O 1
ATOM 673 N N . LYS A 1 84 ? -11.046 -10.397 28.536 1.00 85.94 84 LYS A N 1
ATOM 674 C CA . LYS A 1 84 ? -9.806 -10.104 29.278 1.00 85.94 84 LYS A CA 1
ATOM 675 C C . LYS A 1 84 ? -9.885 -8.830 30.112 1.00 85.94 84 LYS A C 1
ATOM 677 O O . LYS A 1 84 ? -9.119 -8.678 31.059 1.00 85.94 84 LYS A O 1
ATOM 682 N N . THR A 1 85 ? -10.734 -7.878 29.734 1.00 84.06 85 THR A N 1
ATOM 683 C CA . THR A 1 85 ? -10.881 -6.607 30.442 1.00 84.06 85 THR A CA 1
ATOM 684 C C . THR A 1 85 ? -12.249 -5.983 30.172 1.00 84.06 85 THR A C 1
ATOM 686 O O . THR A 1 85 ? -12.717 -5.987 29.038 1.00 84.06 85 THR A O 1
ATOM 689 N N . GLU A 1 86 ? -12.859 -5.394 31.202 1.00 83.12 86 GLU A N 1
ATOM 690 C CA . GLU A 1 86 ? -14.087 -4.590 31.077 1.00 83.12 86 GLU A CA 1
ATOM 691 C C . GLU A 1 86 ? -13.798 -3.099 30.823 1.00 83.12 86 GLU A C 1
ATOM 693 O O . GLU A 1 86 ? -14.701 -2.309 30.546 1.00 83.12 86 GLU A O 1
ATOM 698 N N . ASP A 1 87 ? -12.525 -2.691 30.883 1.00 87.69 87 ASP A N 1
ATOM 699 C CA . ASP A 1 87 ? -12.125 -1.303 30.673 1.00 87.69 87 ASP A CA 1
ATOM 700 C C . ASP A 1 87 ? -12.274 -0.910 29.195 1.00 87.69 87 ASP A C 1
ATOM 702 O O . ASP A 1 87 ? -11.435 -1.217 28.336 1.00 87.69 87 ASP A O 1
ATOM 706 N N . ARG A 1 88 ? -13.346 -0.165 28.908 1.00 84.62 88 ARG A N 1
ATOM 707 C CA . ARG A 1 88 ? -13.675 0.353 27.573 1.00 84.62 88 ARG A CA 1
ATOM 708 C C . ARG A 1 88 ? -12.525 1.146 26.948 1.00 84.62 88 ARG A C 1
ATOM 710 O O . ARG A 1 88 ? -12.315 1.074 25.734 1.00 84.62 88 ARG A O 1
ATOM 717 N N . THR A 1 89 ? -11.741 1.867 27.750 1.00 85.00 89 THR A N 1
ATOM 718 C CA . THR A 1 89 ? -10.623 2.687 27.259 1.00 85.00 89 THR A CA 1
ATOM 719 C C . THR A 1 89 ? -9.500 1.810 26.709 1.00 85.00 89 THR A C 1
ATOM 721 O O . THR A 1 89 ? -8.924 2.113 25.655 1.00 85.00 89 THR A O 1
ATOM 724 N N . LYS A 1 90 ? -9.222 0.678 27.370 1.00 85.94 90 LYS A N 1
ATOM 725 C CA . LYS A 1 90 ? -8.228 -0.303 26.908 1.00 85.94 90 LYS A CA 1
ATOM 726 C C . LYS A 1 90 ? -8.665 -0.977 25.614 1.00 85.94 90 LYS A C 1
ATOM 728 O O . LYS A 1 90 ? -7.863 -1.058 24.682 1.00 85.94 90 LYS A O 1
ATOM 733 N N . ILE A 1 91 ? -9.931 -1.387 25.513 1.00 86.00 91 ILE A N 1
ATOM 734 C CA . ILE A 1 91 ? -10.460 -2.027 24.297 1.00 86.00 91 ILE A 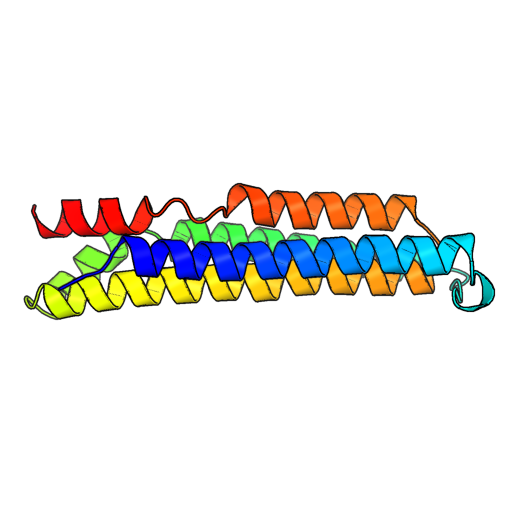CA 1
ATOM 735 C C . ILE A 1 91 ? -10.400 -1.058 23.109 1.00 86.00 91 ILE A C 1
ATOM 737 O O . ILE A 1 91 ? -9.908 -1.418 22.036 1.00 86.00 91 ILE A O 1
ATOM 741 N N . ARG A 1 92 ? -10.807 0.202 23.308 1.00 84.50 92 ARG A N 1
ATOM 742 C CA . ARG A 1 92 ? -10.732 1.244 22.273 1.00 84.50 92 ARG A CA 1
ATOM 743 C C . ARG A 1 92 ? -9.297 1.478 21.801 1.00 84.50 92 ARG A C 1
ATOM 745 O O . ARG A 1 92 ? -9.036 1.544 20.600 1.00 84.50 92 ARG A O 1
ATOM 752 N N . THR A 1 93 ? -8.353 1.551 22.738 1.00 86.00 93 THR A N 1
ATOM 753 C CA . THR A 1 93 ? -6.926 1.723 22.424 1.00 86.00 93 THR A CA 1
ATOM 754 C C . THR A 1 93 ? -6.377 0.548 21.621 1.00 86.00 93 THR A C 1
ATOM 756 O O . THR A 1 93 ? -5.685 0.751 20.622 1.00 86.00 93 THR A O 1
ATOM 759 N N . ALA A 1 94 ? -6.738 -0.682 21.985 1.00 86.25 94 ALA A N 1
ATOM 760 C CA . ALA A 1 94 ? -6.343 -1.873 21.243 1.00 86.25 94 ALA A CA 1
ATOM 761 C C . ALA A 1 94 ? -6.917 -1.894 19.813 1.00 86.25 94 ALA A C 1
ATOM 763 O O . ALA A 1 94 ? -6.198 -2.234 18.868 1.00 86.25 94 ALA A O 1
ATOM 764 N N . CYS A 1 95 ? -8.168 -1.461 19.623 1.00 86.62 95 CYS A N 1
ATOM 765 C CA . CYS A 1 95 ? -8.774 -1.333 18.294 1.00 86.62 95 CYS A CA 1
ATOM 766 C C . CYS A 1 95 ? -8.022 -0.304 17.430 1.00 86.62 95 CYS A C 1
ATOM 768 O O . CYS A 1 95 ? -7.658 -0.600 16.290 1.00 86.62 95 CYS A O 1
ATOM 770 N N . MET A 1 96 ? -7.683 0.865 17.986 1.00 85.75 96 MET A N 1
ATOM 771 C CA . MET A 1 96 ? -6.876 1.882 17.290 1.00 85.75 96 MET A CA 1
ATOM 772 C C . MET A 1 96 ? -5.490 1.368 16.892 1.00 85.75 96 MET A C 1
ATOM 774 O O . MET A 1 96 ? -5.045 1.585 15.759 1.00 85.75 96 MET A O 1
ATOM 778 N N . MET A 1 97 ? -4.806 0.689 17.817 1.00 85.25 97 MET A N 1
ATOM 779 C CA . MET A 1 97 ? -3.486 0.107 17.570 1.00 85.25 97 MET A CA 1
ATOM 780 C C . MET A 1 97 ? -3.546 -0.966 16.485 1.00 85.25 97 MET A C 1
ATOM 782 O O . MET A 1 97 ? -2.651 -1.034 15.647 1.00 85.25 97 MET A O 1
ATOM 786 N N . THR A 1 98 ? -4.617 -1.758 16.446 1.00 85.56 98 THR A N 1
ATOM 787 C CA . THR A 1 98 ? -4.819 -2.767 15.400 1.00 85.56 98 THR A CA 1
ATOM 788 C C . THR A 1 98 ? -5.024 -2.121 14.030 1.00 85.56 98 THR A C 1
ATOM 790 O O . THR A 1 98 ? -4.374 -2.527 13.070 1.00 85.56 98 THR A O 1
ATOM 793 N N . GLY A 1 99 ? -5.824 -1.051 13.947 1.00 83.94 99 GLY A N 1
ATOM 794 C CA . GLY A 1 99 ? -5.960 -0.247 12.725 1.00 83.94 99 GLY A CA 1
ATOM 795 C C . GLY A 1 99 ? -4.635 0.337 12.231 1.00 83.94 99 GLY A C 1
ATOM 796 O O . GLY A 1 99 ? -4.332 0.253 11.043 1.00 83.94 99 GLY A O 1
ATOM 797 N N . ARG A 1 100 ? -3.792 0.845 13.140 1.00 83.19 100 ARG A N 1
ATOM 798 C CA . ARG A 1 100 ? -2.458 1.366 12.787 1.00 83.19 100 ARG A CA 1
ATOM 799 C C . ARG A 1 100 ? -1.532 0.272 12.270 1.00 83.19 100 ARG A C 1
ATOM 801 O O . ARG A 1 100 ? -0.888 0.462 11.245 1.00 83.19 100 ARG A O 1
ATOM 808 N N . LYS A 1 101 ? -1.481 -0.872 12.959 1.00 84.69 101 LYS A N 1
ATOM 809 C CA . LYS A 1 101 ? -0.674 -2.028 12.541 1.00 84.69 101 LYS A CA 1
ATOM 810 C C . LYS A 1 101 ? -1.078 -2.507 11.152 1.00 84.69 101 LYS A C 1
ATOM 812 O O . LYS A 1 101 ? -0.213 -2.735 10.317 1.00 84.69 101 LYS A O 1
ATOM 817 N N . TYR A 1 102 ? -2.380 -2.602 10.895 1.00 83.88 102 TYR A N 1
ATOM 818 C CA . TYR A 1 102 ? -2.899 -2.983 9.588 1.00 83.88 102 TYR A CA 1
ATOM 819 C C . TYR A 1 102 ? -2.460 -2.008 8.485 1.00 83.88 102 TYR A C 1
ATOM 821 O O . TYR A 1 102 ? -1.935 -2.446 7.464 1.00 83.88 102 TYR A O 1
ATOM 829 N N . GLN A 1 103 ? -2.578 -0.696 8.720 1.00 81.38 103 GLN A N 1
ATOM 830 C CA . GLN A 1 103 ? -2.136 0.309 7.748 1.00 81.38 103 GLN A CA 1
ATOM 831 C C . GLN A 1 103 ? -0.626 0.241 7.481 1.00 81.38 103 GLN A C 1
ATOM 833 O O . GLN A 1 103 ? -0.201 0.386 6.339 1.00 81.38 103 GLN A O 1
ATOM 838 N N . LEU A 1 104 ? 0.182 -0.007 8.515 1.00 83.31 104 LEU A N 1
ATOM 839 C CA . LEU A 1 104 ? 1.632 -0.145 8.376 1.00 83.31 104 LEU A CA 1
ATOM 840 C C . LEU A 1 104 ? 2.011 -1.401 7.578 1.00 83.31 104 LEU A C 1
ATOM 842 O O . LEU A 1 104 ? 2.912 -1.348 6.751 1.00 83.31 104 LEU A O 1
ATOM 846 N N . ILE A 1 105 ? 1.293 -2.511 7.764 1.00 84.25 105 ILE A N 1
ATOM 847 C CA . ILE A 1 105 ? 1.483 -3.720 6.950 1.00 84.25 105 ILE A CA 1
ATOM 848 C C . ILE A 1 105 ? 1.163 -3.429 5.479 1.00 84.25 105 ILE A C 1
ATOM 850 O O . ILE A 1 105 ? 1.960 -3.757 4.606 1.00 84.25 105 ILE A O 1
ATOM 854 N N . ILE A 1 106 ? 0.031 -2.774 5.194 1.00 82.38 106 ILE A N 1
ATOM 855 C CA . ILE A 1 106 ? -0.330 -2.381 3.821 1.00 82.38 106 ILE A CA 1
ATOM 856 C C . ILE A 1 106 ? 0.732 -1.465 3.217 1.00 82.38 106 ILE A C 1
ATOM 858 O O . ILE A 1 106 ? 1.044 -1.610 2.037 1.00 82.38 106 ILE A O 1
ATOM 862 N N . TRP A 1 107 ? 1.297 -0.558 4.015 1.00 83.62 107 TRP A N 1
ATOM 863 C CA . TRP A 1 107 ? 2.379 0.316 3.583 1.00 83.62 107 TRP A CA 1
ATOM 864 C C . TRP A 1 107 ? 3.604 -0.475 3.141 1.00 83.62 107 TRP A C 1
ATOM 866 O O . TRP A 1 107 ? 3.982 -0.388 1.976 1.00 83.62 107 TRP A O 1
ATOM 876 N N . VAL A 1 108 ? 4.170 -1.289 4.034 1.00 84.31 108 VAL A N 1
ATOM 877 C CA . VAL A 1 108 ? 5.379 -2.077 3.749 1.00 84.31 108 VAL A CA 1
ATOM 878 C C . VAL A 1 108 ? 5.182 -2.964 2.519 1.00 84.31 108 VAL A C 1
ATOM 880 O O . VAL A 1 108 ? 6.071 -3.063 1.679 1.00 84.31 108 VAL A O 1
ATOM 883 N N . LEU A 1 109 ? 4.007 -3.580 2.381 1.00 83.88 109 LEU A N 1
ATOM 884 C CA . LEU A 1 109 ? 3.725 -4.477 1.264 1.00 83.88 109 LEU A CA 1
ATOM 885 C C . LEU A 1 109 ? 3.511 -3.732 -0.061 1.00 83.88 109 LEU A C 1
ATOM 887 O O . LEU A 1 109 ? 3.996 -4.189 -1.091 1.00 83.88 109 LEU A O 1
ATOM 891 N N . SER A 1 110 ? 2.834 -2.581 -0.046 1.00 82.81 110 SER A N 1
ATOM 892 C CA . SER A 1 110 ? 2.664 -1.743 -1.244 1.00 82.81 110 SER A CA 1
ATOM 893 C C . SER A 1 110 ? 4.008 -1.207 -1.747 1.00 82.81 110 SER A C 1
ATOM 895 O O . SER A 1 110 ? 4.283 -1.272 -2.943 1.00 82.81 110 SER A O 1
ATOM 897 N N . GLU A 1 111 ? 4.867 -0.734 -0.840 1.00 85.00 111 GLU A N 1
ATOM 898 C CA . GLU A 1 111 ? 6.222 -0.271 -1.176 1.00 85.00 111 GLU A CA 1
ATOM 899 C C . GLU A 1 111 ? 7.086 -1.409 -1.722 1.00 85.00 111 GLU A C 1
ATOM 901 O O . GLU A 1 111 ? 7.786 -1.227 -2.713 1.00 85.00 111 GLU A O 1
ATOM 906 N N . ALA A 1 112 ? 7.001 -2.608 -1.134 1.00 85.50 112 ALA A N 1
ATOM 907 C CA . ALA A 1 112 ? 7.722 -3.773 -1.637 1.00 85.50 112 ALA A CA 1
ATOM 908 C C . ALA A 1 112 ? 7.319 -4.121 -3.080 1.00 85.50 112 ALA A C 1
ATOM 910 O O . ALA A 1 112 ? 8.192 -4.384 -3.902 1.00 85.50 112 ALA A O 1
ATOM 911 N N . ILE A 1 113 ? 6.021 -4.071 -3.413 1.00 85.81 113 ILE A N 1
ATOM 912 C CA . ILE A 1 113 ? 5.541 -4.278 -4.791 1.00 85.81 113 ILE A CA 1
ATOM 913 C C . ILE A 1 113 ? 6.114 -3.206 -5.727 1.00 85.81 113 ILE A C 1
ATOM 915 O O . ILE A 1 113 ? 6.650 -3.549 -6.778 1.00 85.81 113 ILE A O 1
ATOM 919 N N . GLY A 1 114 ? 6.036 -1.926 -5.345 1.00 87.50 114 GLY A N 1
ATOM 920 C CA . GLY A 1 114 ? 6.558 -0.820 -6.155 1.00 87.50 114 GLY A CA 1
ATOM 921 C C . GLY A 1 114 ? 8.071 -0.907 -6.382 1.00 87.50 114 GLY A C 1
ATOM 922 O O . GLY A 1 114 ? 8.545 -0.713 -7.499 1.00 87.50 114 GLY A O 1
ATOM 923 N N . LEU A 1 115 ? 8.832 -1.269 -5.348 1.00 88.56 115 LEU A N 1
ATOM 924 C CA . LEU A 1 115 ? 10.280 -1.437 -5.437 1.00 88.56 115 LEU A CA 1
ATOM 925 C C . LEU A 1 115 ? 10.666 -2.639 -6.309 1.00 88.56 115 LEU A C 1
ATOM 927 O O . LEU A 1 115 ? 11.568 -2.527 -7.134 1.00 88.56 115 LEU A O 1
ATOM 931 N N . LEU A 1 116 ? 9.977 -3.776 -6.166 1.00 88.44 116 LEU A N 1
ATOM 932 C CA . LEU A 1 116 ? 10.204 -4.952 -7.012 1.00 88.44 116 LEU A CA 1
ATOM 933 C C . LEU A 1 116 ? 9.898 -4.652 -8.482 1.00 88.44 116 LEU A C 1
ATOM 935 O O . LEU A 1 116 ? 10.679 -5.028 -9.354 1.00 88.44 116 LEU A O 1
ATOM 939 N N . ALA A 1 117 ? 8.807 -3.928 -8.748 1.00 88.56 117 ALA A N 1
ATOM 940 C CA . ALA A 1 117 ? 8.466 -3.455 -10.085 1.00 88.56 117 ALA A CA 1
ATOM 941 C C . ALA A 1 117 ? 9.582 -2.582 -10.669 1.00 88.56 117 ALA A C 1
ATOM 943 O O . ALA A 1 117 ? 9.991 -2.777 -11.811 1.00 88.56 117 ALA A O 1
ATOM 944 N N . PHE A 1 118 ? 10.102 -1.645 -9.873 1.00 89.75 118 PHE A N 1
ATOM 945 C CA . PHE A 1 118 ? 11.183 -0.756 -10.285 1.00 89.75 118 PHE A CA 1
ATOM 946 C C . PHE A 1 118 ? 12.486 -1.512 -10.586 1.00 89.75 118 PHE A C 1
ATOM 948 O O . PHE A 1 118 ? 13.126 -1.267 -11.605 1.00 89.75 118 PHE A O 1
ATOM 955 N N . ILE A 1 119 ? 12.869 -2.470 -9.740 1.00 88.88 119 ILE A N 1
ATOM 956 C CA . ILE A 1 119 ? 14.053 -3.312 -9.976 1.00 88.88 119 ILE A CA 1
ATOM 957 C C . ILE A 1 119 ? 13.895 -4.097 -11.281 1.00 88.88 119 ILE A C 1
ATOM 959 O O . ILE A 1 119 ? 14.808 -4.127 -12.105 1.00 88.88 119 ILE A O 1
ATOM 963 N N . LEU A 1 120 ? 12.725 -4.701 -11.495 1.00 86.62 120 LEU A N 1
ATOM 964 C CA . LEU A 1 120 ? 12.428 -5.444 -12.715 1.00 86.62 120 LEU A CA 1
ATOM 965 C C . LEU A 1 120 ? 12.473 -4.542 -13.951 1.00 86.62 120 LEU A C 1
ATOM 967 O O . LEU A 1 120 ? 12.987 -4.956 -14.986 1.00 86.62 120 LEU A O 1
ATOM 971 N N . PHE A 1 121 ? 11.986 -3.306 -13.845 1.00 90.56 121 PHE A N 1
ATOM 972 C CA . PHE A 1 121 ? 12.095 -2.305 -14.902 1.00 90.56 121 PHE A CA 1
ATOM 973 C C . PHE A 1 121 ? 13.556 -2.026 -15.273 1.00 90.56 121 PHE A C 1
ATOM 975 O O . PHE A 1 121 ? 13.912 -2.150 -16.441 1.00 90.56 121 PHE A O 1
ATOM 982 N N . VAL A 1 122 ? 14.416 -1.730 -14.294 1.00 88.81 122 VAL A N 1
ATOM 983 C CA . VAL A 1 122 ? 15.845 -1.446 -14.534 1.00 88.81 122 VAL A CA 1
ATOM 984 C C . VAL A 1 122 ? 16.558 -2.633 -15.197 1.00 88.81 122 VAL A C 1
ATOM 986 O O . VAL A 1 122 ? 17.428 -2.437 -16.044 1.00 88.81 122 VAL A O 1
ATOM 989 N N . LEU A 1 123 ? 16.166 -3.861 -14.843 1.00 86.44 123 LEU A N 1
ATOM 990 C CA . LEU A 1 123 ? 16.774 -5.099 -15.339 1.00 86.44 123 LEU A CA 1
ATOM 991 C C . LEU A 1 123 ? 16.171 -5.641 -16.641 1.00 86.44 123 LEU A C 1
ATOM 993 O O . LEU A 1 123 ? 16.760 -6.531 -17.247 1.00 86.44 123 LEU A O 1
ATOM 997 N N . SER A 1 124 ? 15.001 -5.166 -17.065 1.00 87.69 124 SER A N 1
ATOM 998 C CA . SER A 1 124 ? 14.332 -5.635 -18.293 1.00 87.69 124 SER A CA 1
ATOM 999 C C . SER A 1 124 ? 14.212 -4.554 -19.362 1.00 87.69 124 SER A C 1
ATOM 1001 O O . SER A 1 124 ? 14.028 -4.873 -20.534 1.00 87.69 124 SER A O 1
ATOM 1003 N N . GLY A 1 125 ? 14.258 -3.280 -18.968 1.00 85.38 125 GLY A N 1
ATOM 1004 C CA . GLY A 1 125 ? 13.889 -2.148 -19.815 1.00 85.38 125 GLY A CA 1
ATOM 1005 C C . GLY A 1 125 ? 12.415 -2.129 -20.222 1.00 85.38 125 GLY A C 1
ATOM 1006 O O . GLY A 1 125 ? 12.030 -1.333 -21.073 1.00 85.38 125 GLY A O 1
ATOM 1007 N N . ASN A 1 126 ? 11.570 -2.996 -19.653 1.00 88.06 126 ASN A N 1
ATOM 1008 C CA . ASN A 1 126 ? 10.187 -3.144 -20.081 1.00 88.06 126 ASN A CA 1
ATOM 1009 C C . ASN A 1 126 ? 9.254 -2.222 -19.280 1.00 88.06 126 ASN A C 1
ATOM 1011 O O . ASN A 1 126 ? 8.829 -2.533 -18.164 1.00 88.06 126 ASN A O 1
ATOM 1015 N N . LEU A 1 127 ? 8.922 -1.075 -19.874 1.00 87.81 127 LEU A N 1
ATOM 1016 C CA . LEU A 1 127 ? 8.060 -0.068 -19.254 1.00 87.81 127 LEU A CA 1
ATOM 1017 C C . LEU A 1 127 ? 6.587 -0.508 -19.153 1.00 87.81 127 LEU A C 1
ATOM 1019 O O . LEU A 1 127 ? 5.883 -0.094 -18.232 1.00 87.81 127 LEU A O 1
ATOM 1023 N N . GLU A 1 128 ? 6.120 -1.365 -20.065 1.00 88.44 128 GLU A N 1
ATOM 1024 C CA . GLU A 1 128 ? 4.759 -1.917 -20.030 1.00 88.44 128 GLU A CA 1
ATOM 1025 C C . GLU A 1 128 ? 4.574 -2.812 -18.801 1.00 88.44 128 GLU A C 1
ATOM 1027 O O . GLU A 1 128 ? 3.632 -2.640 -18.024 1.00 88.44 128 GLU A O 1
ATOM 1032 N N . LEU A 1 129 ? 5.538 -3.706 -18.576 1.00 85.62 129 LEU A N 1
ATOM 1033 C CA . LEU A 1 129 ? 5.564 -4.609 -17.432 1.00 85.62 129 LEU A CA 1
ATOM 1034 C C . LEU A 1 129 ? 5.585 -3.826 -16.110 1.00 85.62 129 LEU A C 1
ATOM 1036 O O . LEU A 1 129 ? 4.789 -4.099 -15.210 1.00 85.62 129 LEU A O 1
ATOM 1040 N N . PHE A 1 130 ? 6.431 -2.795 -16.019 1.00 88.94 130 PHE A N 1
ATOM 1041 C CA . PHE A 1 130 ? 6.450 -1.867 -14.886 1.00 88.94 130 PHE A CA 1
ATOM 1042 C C . PHE A 1 130 ? 5.075 -1.237 -14.629 1.00 88.94 130 PHE A C 1
ATOM 1044 O O . PHE A 1 130 ? 4.588 -1.248 -13.497 1.00 88.94 130 PHE A O 1
ATOM 1051 N N . GLY A 1 131 ? 4.418 -0.740 -15.682 1.00 87.50 131 GLY A N 1
ATOM 1052 C CA . GLY A 1 131 ? 3.082 -0.154 -15.600 1.00 87.50 131 GLY A CA 1
ATOM 1053 C C . GLY A 1 131 ? 2.045 -1.109 -15.002 1.00 87.50 131 GLY A C 1
ATOM 1054 O O . GLY A 1 131 ? 1.275 -0.706 -14.128 1.00 87.50 131 GLY A O 1
ATOM 1055 N N . ILE A 1 132 ? 2.064 -2.386 -15.400 1.00 88.62 132 ILE A N 1
ATOM 1056 C CA . ILE A 1 132 ? 1.163 -3.416 -14.858 1.00 88.62 132 ILE A CA 1
ATOM 1057 C C . ILE A 1 132 ? 1.376 -3.590 -13.349 1.00 88.62 132 ILE A C 1
ATOM 1059 O O . ILE A 1 132 ? 0.412 -3.546 -12.582 1.00 88.62 132 ILE A O 1
ATOM 1063 N N . TYR A 1 133 ? 2.623 -3.736 -12.894 1.00 86.75 133 TYR A N 1
ATOM 1064 C CA . TYR A 1 133 ? 2.906 -3.885 -11.463 1.00 86.75 133 TYR A CA 1
ATOM 1065 C C . TYR A 1 133 ? 2.521 -2.640 -10.655 1.00 86.75 133 TYR A C 1
ATOM 1067 O O . TYR A 1 133 ? 1.980 -2.765 -9.553 1.00 86.75 133 TYR A O 1
ATOM 1075 N N . MET A 1 134 ? 2.726 -1.443 -11.209 1.00 87.12 134 MET A N 1
ATOM 1076 C CA . MET A 1 134 ? 2.292 -0.202 -10.566 1.00 87.12 134 MET A CA 1
ATOM 1077 C C . MET A 1 134 ? 0.768 -0.121 -10.448 1.00 87.12 134 MET A C 1
ATOM 1079 O O . MET A 1 134 ? 0.266 0.280 -9.398 1.00 87.12 134 MET A O 1
ATOM 1083 N N . LEU A 1 135 ? 0.013 -0.567 -11.459 1.00 86.81 135 LEU A N 1
ATOM 1084 C CA . LEU A 1 135 ? -1.448 -0.669 -11.369 1.00 86.81 135 LEU A CA 1
ATOM 1085 C C . LEU A 1 135 ? -1.888 -1.642 -10.268 1.00 86.81 135 LEU A C 1
ATOM 1087 O O . LEU A 1 135 ? -2.809 -1.328 -9.514 1.00 86.81 135 LEU A O 1
ATOM 1091 N N . VAL A 1 136 ? -1.213 -2.787 -10.126 1.00 84.56 136 VAL A N 1
ATOM 1092 C CA . VAL A 1 136 ? -1.483 -3.745 -9.040 1.00 84.56 136 VAL A CA 1
ATOM 1093 C C . VAL A 1 136 ? -1.196 -3.116 -7.673 1.00 84.56 136 VAL A C 1
ATOM 1095 O O . VAL A 1 136 ? -2.036 -3.195 -6.774 1.00 84.56 136 VAL A O 1
ATOM 1098 N N . GLY A 1 137 ? -0.056 -2.437 -7.517 1.00 82.44 137 GLY A N 1
ATOM 1099 C CA . GLY A 1 137 ? 0.295 -1.717 -6.290 1.00 82.44 137 GLY A CA 1
ATOM 1100 C C . GLY A 1 137 ? -0.726 -0.632 -5.927 1.00 82.44 137 GLY A C 1
ATOM 1101 O O . GLY A 1 137 ? -1.207 -0.583 -4.793 1.00 82.44 137 GLY A O 1
ATOM 1102 N N . LEU A 1 138 ? -1.138 0.185 -6.902 1.00 85.00 138 LEU A N 1
ATOM 1103 C CA . LEU A 1 138 ? -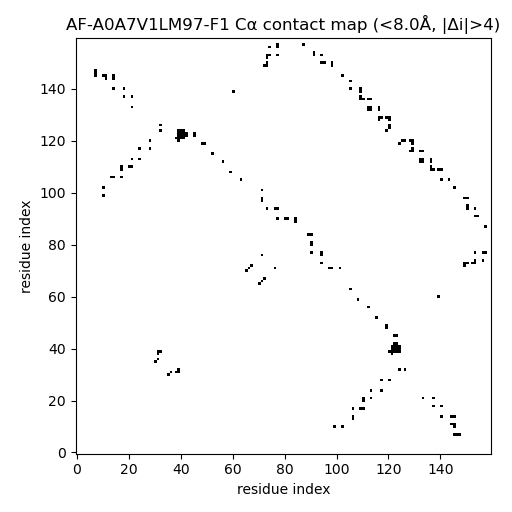2.162 1.220 -6.721 1.00 85.00 138 LEU A CA 1
ATOM 1104 C C . LEU A 1 138 ? -3.536 0.629 -6.391 1.00 85.00 138 LEU A C 1
ATOM 1106 O O . LEU A 1 138 ? -4.251 1.176 -5.551 1.00 85.00 138 LEU A O 1
ATOM 1110 N N . TYR A 1 139 ? -3.906 -0.500 -6.997 1.00 84.38 139 TYR A N 1
ATOM 1111 C CA . TYR A 1 139 ? -5.148 -1.201 -6.680 1.00 84.38 139 TYR A CA 1
ATOM 1112 C C . TYR A 1 139 ? -5.163 -1.692 -5.226 1.00 84.38 139 TYR A C 1
ATOM 1114 O O . TYR A 1 139 ? -6.13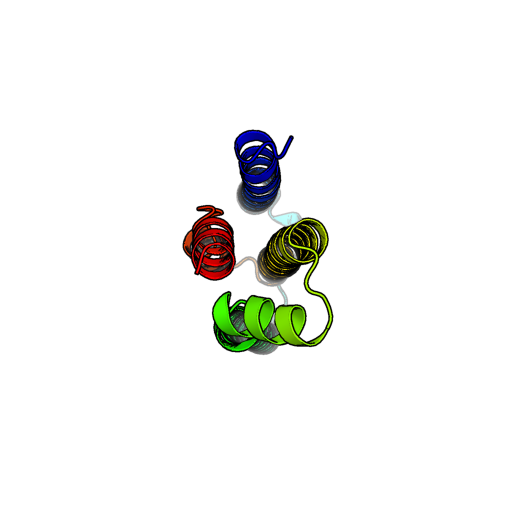5 -1.462 -4.499 1.00 84.38 139 TYR A O 1
ATOM 1122 N N . VAL A 1 140 ? -4.063 -2.300 -4.766 1.00 81.81 140 VAL A N 1
ATOM 1123 C CA . VAL A 1 140 ? -3.890 -2.702 -3.361 1.00 81.81 140 VAL A CA 1
ATOM 1124 C C . VAL A 1 140 ? -4.026 -1.492 -2.435 1.00 81.81 140 VAL A C 1
ATOM 1126 O O . VAL A 1 140 ? -4.705 -1.576 -1.408 1.00 81.81 140 VAL A O 1
ATOM 1129 N N . LEU A 1 141 ? -3.446 -0.352 -2.807 1.00 82.31 141 LEU A N 1
ATOM 1130 C CA . LEU A 1 141 ? -3.540 0.884 -2.037 1.00 82.31 141 LEU A CA 1
ATOM 1131 C C . LEU A 1 141 ? -4.981 1.428 -1.969 1.00 82.31 141 LEU A C 1
ATOM 1133 O O . LEU A 1 141 ? -5.456 1.820 -0.898 1.00 82.31 141 LEU A O 1
ATOM 1137 N N . ALA A 1 142 ? -5.687 1.435 -3.101 1.00 84.38 142 ALA A N 1
ATOM 1138 C CA . ALA A 1 142 ? -7.040 1.969 -3.238 1.00 84.38 142 ALA A CA 1
ATOM 1139 C C . ALA A 1 142 ? -8.069 1.150 -2.445 1.00 84.38 142 ALA A C 1
ATOM 1141 O O . ALA A 1 142 ? -8.873 1.704 -1.693 1.00 84.38 142 ALA A O 1
ATOM 1142 N N . VAL A 1 143 ? -7.999 -0.183 -2.529 1.00 82.12 143 VAL A N 1
ATOM 1143 C CA . VAL A 1 143 ? -8.883 -1.100 -1.782 1.00 82.12 143 VAL A CA 1
ATOM 1144 C C . VAL A 1 143 ? -8.674 -1.003 -0.262 1.00 82.12 143 VAL A C 1
ATOM 1146 O O . VAL A 1 143 ? -9.529 -1.422 0.530 1.00 82.12 143 VAL A O 1
ATOM 1149 N N . ASN A 1 144 ? -7.548 -0.432 0.161 1.00 80.44 144 ASN A N 1
ATOM 1150 C CA . ASN A 1 144 ? -7.178 -0.244 1.557 1.00 80.44 144 ASN A CA 1
ATOM 1151 C C . ASN A 1 144 ? -7.153 1.232 1.978 1.00 80.44 144 ASN A C 1
ATOM 1153 O O . ASN A 1 144 ? -6.456 1.613 2.920 1.00 80.44 144 ASN A O 1
ATOM 1157 N N . PHE A 1 145 ? -7.954 2.069 1.314 1.00 83.94 145 PHE A N 1
ATOM 1158 C CA . PHE A 1 145 ? -8.133 3.457 1.715 1.00 83.94 145 PHE A CA 1
ATOM 1159 C C . PHE A 1 145 ? -8.639 3.565 3.173 1.00 83.94 145 PHE A C 1
ATOM 1161 O O . PHE A 1 145 ? -9.615 2.894 3.546 1.00 83.94 145 PHE A O 1
ATOM 1168 N N . PRO A 1 146 ? -8.024 4.415 4.020 1.00 82.50 146 PRO A N 1
ATOM 1169 C CA . PRO A 1 146 ? -8.387 4.537 5.429 1.00 82.50 146 PRO A CA 1
ATOM 1170 C C . PRO A 1 146 ? -9.731 5.266 5.603 1.00 82.50 146 PRO A C 1
ATOM 1172 O O . PRO A 1 146 ? -9.803 6.487 5.751 1.00 82.50 146 PRO A O 1
ATOM 1175 N N . THR A 1 147 ? -10.821 4.492 5.609 1.00 81.56 147 THR A N 1
ATOM 1176 C CA . THR A 1 147 ? -12.202 4.994 5.762 1.00 81.56 147 THR A CA 1
ATOM 1177 C C . THR A 1 147 ? -12.636 5.210 7.212 1.00 81.56 147 THR A C 1
ATOM 1179 O O . THR A 1 147 ? -13.597 5.930 7.450 1.00 81.56 147 THR A O 1
ATOM 1182 N N . GLY A 1 148 ? -11.970 4.581 8.185 1.00 80.25 148 GLY A N 1
ATOM 1183 C CA . GLY A 1 148 ? -12.363 4.629 9.602 1.00 80.25 148 GLY A CA 1
ATOM 1184 C C . GLY A 1 148 ? -13.490 3.664 10.002 1.00 80.25 148 GLY A C 1
ATOM 1185 O O . GLY A 1 148 ? -13.680 3.440 11.192 1.00 80.25 148 GLY A O 1
ATOM 1186 N N . ARG A 1 149 ? -14.151 2.992 9.044 1.00 83.75 149 ARG A N 1
ATOM 1187 C CA . ARG A 1 149 ? -15.288 2.075 9.293 1.00 83.75 149 ARG A CA 1
ATOM 1188 C C . ARG A 1 149 ? -15.003 0.968 10.313 1.00 83.75 149 ARG A C 1
ATOM 1190 O O . ARG A 1 149 ? -15.907 0.523 11.009 1.00 83.75 149 ARG A O 1
ATOM 1197 N N . PHE A 1 150 ? -13.757 0.503 10.385 1.00 84.69 150 PHE A N 1
ATOM 1198 C CA . PHE A 1 150 ? -13.342 -0.495 11.370 1.00 84.69 150 PHE A CA 1
ATOM 1199 C C . PHE A 1 150 ? -13.494 0.023 12.805 1.00 84.69 150 PHE A C 1
ATOM 1201 O O . PHE A 1 150 ? -14.054 -0.673 13.644 1.00 84.69 150 PHE A O 1
ATOM 1208 N N . LEU A 1 151 ? -13.035 1.251 13.068 1.00 83.94 151 LEU A N 1
ATOM 1209 C CA . LEU A 1 151 ? -13.162 1.882 14.380 1.00 83.94 151 LEU A CA 1
ATOM 1210 C C . LEU A 1 151 ? -14.620 2.149 14.723 1.00 83.94 151 LEU A C 1
ATOM 1212 O O . LEU A 1 151 ? -15.026 1.836 15.835 1.00 83.94 151 LEU A O 1
ATOM 1216 N N . ASP A 1 152 ? -15.398 2.639 13.756 1.00 84.88 152 ASP A N 1
ATOM 1217 C CA . ASP A 1 152 ? -16.829 2.882 13.952 1.00 84.88 152 ASP A CA 1
ATOM 1218 C C . ASP A 1 152 ? -17.540 1.586 14.382 1.00 84.88 152 ASP A C 1
ATOM 1220 O O . ASP A 1 152 ? -18.298 1.575 15.348 1.00 84.88 152 ASP A O 1
ATOM 1224 N N . ARG A 1 153 ? -17.217 0.455 13.739 1.00 85.50 153 ARG A N 1
ATOM 1225 C CA . ARG A 1 153 ? -17.783 -0.854 14.095 1.00 85.50 153 ARG A CA 1
ATOM 1226 C C . ARG A 1 153 ? -17.292 -1.367 15.449 1.00 85.50 153 ARG A C 1
ATOM 1228 O O . ARG A 1 153 ? -18.074 -1.965 16.180 1.00 85.50 153 ARG A O 1
ATOM 1235 N N . CYS A 1 154 ? -16.030 -1.128 15.807 1.00 85.44 154 CYS A N 1
ATOM 1236 C CA . CYS A 1 154 ? -15.523 -1.421 17.150 1.00 85.44 154 CYS A CA 1
ATOM 1237 C C . CYS A 1 154 ? -16.266 -0.621 18.232 1.00 85.44 154 CYS A C 1
ATOM 1239 O O . CYS A 1 154 ? -16.543 -1.174 19.292 1.00 85.44 154 CYS A O 1
ATOM 1241 N N . GLU A 1 155 ? -16.588 0.650 17.973 1.00 85.38 155 GLU A N 1
ATOM 1242 C CA . GLU A 1 155 ? -17.340 1.506 18.900 1.00 85.38 155 GLU A CA 1
ATOM 1243 C C . GLU A 1 155 ? -18.785 1.025 19.058 1.00 85.38 155 GLU A C 1
ATOM 1245 O O . GLU A 1 155 ? -19.224 0.806 20.183 1.00 85.38 155 GLU A O 1
ATOM 1250 N N . THR A 1 156 ? -19.482 0.706 17.962 1.00 87.12 156 THR A N 1
ATOM 1251 C CA . THR A 1 156 ? -20.846 0.147 18.037 1.00 87.12 156 THR A CA 1
ATOM 1252 C C . THR A 1 156 ? -20.904 -1.135 18.880 1.00 87.12 156 THR A C 1
ATOM 1254 O O . THR A 1 156 ? -21.810 -1.312 19.688 1.00 87.12 156 THR A O 1
ATOM 1257 N N . LEU A 1 157 ? -19.911 -2.020 18.744 1.00 85.62 157 LEU A N 1
ATOM 1258 C CA . LEU A 1 157 ? -19.820 -3.273 19.509 1.00 85.62 157 LEU A CA 1
ATOM 1259 C C . LEU A 1 157 ? -19.433 -3.083 20.982 1.00 85.62 157 LEU A C 1
ATOM 1261 O O . LEU A 1 157 ? -19.588 -4.008 21.778 1.00 85.62 157 LEU A O 1
ATOM 1265 N N . LEU A 1 158 ? -18.857 -1.935 21.337 1.00 84.12 158 LEU A N 1
ATOM 1266 C CA . LEU A 1 158 ? -18.544 -1.568 22.718 1.00 84.12 158 LEU A CA 1
ATOM 1267 C C . LEU A 1 158 ? -19.763 -0.993 23.441 1.00 84.12 158 LEU A C 1
ATOM 1269 O O . LEU A 1 158 ? -19.882 -1.185 24.651 1.00 84.12 158 LEU A O 1
ATOM 1273 N N . ASP A 1 159 ? -20.630 -0.303 22.702 1.00 78.62 159 ASP A N 1
ATOM 1274 C CA . ASP A 1 159 ? -21.869 0.283 23.216 1.00 78.62 159 ASP A CA 1
ATOM 1275 C C . ASP A 1 159 ? -23.023 -0.731 23.305 1.00 78.62 159 ASP A C 1
ATOM 1277 O O . ASP A 1 159 ? -23.993 -0.476 24.018 1.00 78.62 159 ASP A O 1
ATOM 1281 N N . THR A 1 160 ? -22.886 -1.880 22.629 1.00 72.75 160 THR A N 1
ATOM 1282 C CA . THR A 1 160 ? -23.754 -3.064 22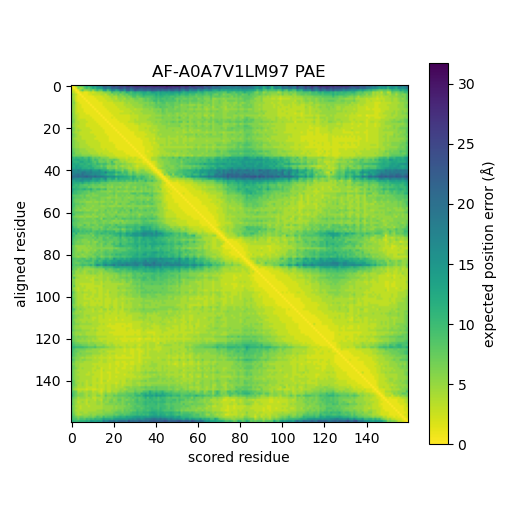.779 1.00 72.75 160 THR A CA 1
ATOM 1283 C C . THR A 1 160 ? -23.230 -3.987 23.878 1.00 72.75 160 THR A C 1
ATOM 1285 O O . THR A 1 160 ? -24.056 -4.474 24.674 1.00 72.75 160 THR A O 1
#

Sequence (160 aa):
MYDRSAYIRQLRLIWGAILFTMLSLVVFSLVIFYAQPDLINPLGDYRLLDQGIMTAVLIVAIVIFLIKRNLFVPEKIVTALKTKTEDRTKIRTACMMTGRKYQLIIWVLSEAIGLLAFILFVLSGNLELFGIYMLVGLYVLAVNFPTGRFLDRCETLLDT

Radius of gyration: 19.71 Å; Cα contacts (8 Å, |Δi|>4): 117; chains: 1; bounding box: 46×30×53 Å

Nearest PDB structures (foldseek):
  3zx6-assembly1_B  TM=3.884E-01  e=9.228E+00  Archaeoglobus fulgidus DSM 4304
  7sqc-assembly1_1H  TM=1.967E-01  e=4.325E+00  Chlamydomonas reinhardtii

Foldseek 3Di:
DDDLVVLLVVLVVLLVVLVVVLVVLLVVLVCCLPPNVVLQAADPDCPVVLVVLVVVLVVLVVVLVCCCVPVLDLVVLLVVVVVVDLPPVVSLVSLSVSLVVSSVSLSVSLVVLSVSLSVSCSHHVDVVSSVVSSVSSVVSSVVSNRPCVSSVSNVVVSVD

Mean predicted aligned error: 5.96 Å

pLDDT: mean 84.72, std 5.12, range [49.16, 93.12]

Organism: Caldithrix abyssi (NCBI:txid187145)